Protein AF-A0A9P7DL76-F1 (afdb_monomer_lite)

Foldseek 3Di:
DALQVVCCVVQVDGCVVVDDPLLAFDKDFADDDPDDRVNVQLVQCVLVVHDSPDDRVPATEIEGAAEQFFDPQSVVVNVSSVVSRQVPDDPVRVVVVRYDYGYDDPHHDPRDGQDAHAQQGGPVVVLVVPCPPPVCVVSSVCHNVHHDDQCDDVNVVVVVVVPDDDDDPDPPDDDDDDDD

Radius of gyration: 23.59 Å; chains: 1; bounding box: 76×36×75 Å

Sequence (180 aa):
MTARQAYIKKFSVDPVDLVHADHMSDEVSGPDNDELEDGWKRRMAEKMGMPANSQVENLSFLEVTRSPWRSDELSQIFHTLHDLWRASLTSKQKKRFHMIQVTGTDHQSQHIPDFTPYTFSINIEWLEANKYRLEYQDLLKEWGAWEDPEGFGLKKREHQDNQGTPNNEVDENNARETEG

Secondary structure (DSSP, 8-state):
--HHHHHHHHHSS--GGG--GGGSPPEESS-STT--HHHHHHHHHHHTT--TT---TT-EEEEE-B-TTB-HHHHHHHHHHHHHHHHHS-HHHHTT--EEEE-S-S-B-----SSPPPGGGB-HHHHHHHTT-TTTTTTTTTTT-SPPPTTSHHHHHHHHHTT-----------------

pLDDT: mean 86.64, std 14.72, range [38.19, 96.88]

Structure (mmCIF, N/CA/C/O bac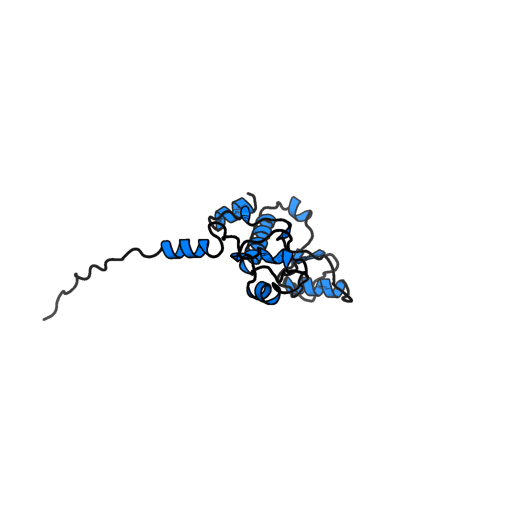kbone):
data_AF-A0A9P7DL76-F1
#
_entry.id   AF-A0A9P7DL76-F1
#
loop_
_atom_site.group_PDB
_atom_site.id
_atom_site.type_symbol
_atom_site.label_atom_id
_atom_site.label_alt_id
_atom_site.label_comp_id
_atom_site.label_asym_id
_atom_site.label_entity_id
_atom_site.label_seq_id
_atom_site.pdbx_PDB_ins_code
_atom_site.Cartn_x
_atom_site.Cartn_y
_atom_site.Cartn_z
_atom_site.occupancy
_atom_site.B_iso_or_equiv
_atom_site.auth_seq_id
_atom_site.auth_comp_id
_atom_site.auth_asym_id
_atom_site.auth_atom_id
_atom_site.pdbx_PDB_model_num
ATOM 1 N N . MET A 1 1 ? -14.116 -17.697 4.834 1.00 85.12 1 MET A N 1
ATOM 2 C CA . MET A 1 1 ? -13.595 -17.347 3.497 1.00 85.12 1 MET A CA 1
ATOM 3 C C . MET A 1 1 ? -12.429 -16.407 3.710 1.00 85.12 1 MET A C 1
ATOM 5 O O . MET A 1 1 ? -12.582 -15.473 4.487 1.00 85.12 1 MET A O 1
ATOM 9 N N . THR A 1 2 ? -11.270 -16.695 3.126 1.00 93.25 2 THR A N 1
ATOM 10 C CA . THR A 1 2 ? -10.088 -15.824 3.238 1.00 93.25 2 THR A CA 1
ATOM 11 C C . THR A 1 2 ? -10.224 -14.599 2.328 1.00 93.25 2 THR A C 1
ATOM 13 O O . THR A 1 2 ? -11.047 -14.604 1.411 1.00 93.25 2 THR A O 1
ATOM 16 N N . ALA A 1 3 ? -9.405 -13.565 2.546 1.00 94.44 3 ALA A N 1
ATOM 17 C CA . ALA A 1 3 ? -9.376 -12.381 1.682 1.00 94.44 3 ALA A CA 1
ATOM 18 C C . ALA A 1 3 ? -9.084 -12.741 0.216 1.00 94.44 3 ALA A C 1
ATOM 20 O O . ALA A 1 3 ? -9.819 -12.316 -0.668 1.00 94.44 3 ALA A O 1
ATOM 21 N N . ARG A 1 4 ? -8.101 -13.622 -0.028 1.00 95.12 4 ARG A N 1
ATOM 22 C CA . ARG A 1 4 ? -7.796 -14.174 -1.361 1.00 95.12 4 ARG A CA 1
ATOM 23 C C . ARG A 1 4 ? -9.018 -14.832 -2.005 1.00 95.12 4 ARG A C 1
ATOM 25 O O . ARG A 1 4 ? -9.371 -14.497 -3.126 1.00 95.12 4 ARG A O 1
ATOM 32 N N . GLN A 1 5 ? -9.703 -15.728 -1.288 1.00 96.88 5 GLN A N 1
ATOM 33 C CA . GLN A 1 5 ? -10.905 -16.396 -1.810 1.00 96.88 5 GLN A CA 1
ATOM 34 C C . GLN A 1 5 ? -12.023 -15.399 -2.139 1.00 96.88 5 GLN A C 1
ATOM 36 O O . GLN A 1 5 ? -12.713 -15.554 -3.144 1.00 96.88 5 GLN A O 1
ATOM 41 N N . ALA A 1 6 ? -12.209 -14.381 -1.298 1.00 96.81 6 ALA A N 1
ATOM 42 C CA . ALA A 1 6 ? -13.200 -13.341 -1.539 1.00 96.81 6 ALA A CA 1
ATOM 43 C C . ALA A 1 6 ? -12.821 -12.452 -2.737 1.00 96.81 6 ALA A C 1
ATOM 45 O O . ALA A 1 6 ? -13.704 -12.060 -3.496 1.00 96.81 6 ALA A O 1
ATOM 46 N N . TYR A 1 7 ? -11.526 -12.189 -2.938 1.00 96.81 7 TYR A N 1
ATOM 47 C CA . TYR A 1 7 ? -11.010 -11.437 -4.080 1.00 96.81 7 TYR A CA 1
ATOM 48 C C . TYR A 1 7 ? -11.222 -12.210 -5.383 1.00 96.81 7 TYR A C 1
ATOM 50 O O . TYR A 1 7 ? -11.847 -11.681 -6.298 1.00 96.81 7 TYR A O 1
ATOM 58 N N . ILE A 1 8 ? -10.828 -13.490 -5.426 1.00 96.56 8 ILE A N 1
ATOM 59 C CA . ILE A 1 8 ? -11.071 -14.382 -6.573 1.00 96.56 8 ILE A CA 1
ATOM 60 C C . ILE A 1 8 ? -12.562 -14.431 -6.898 1.00 96.56 8 ILE A C 1
ATOM 62 O O . ILE A 1 8 ? -12.952 -14.269 -8.046 1.00 96.56 8 ILE A O 1
ATOM 66 N N . LYS A 1 9 ? -13.425 -14.584 -5.889 1.00 96.25 9 LYS A N 1
ATOM 67 C CA . LYS A 1 9 ? -14.877 -14.586 -6.103 1.00 96.25 9 LYS A CA 1
ATOM 68 C C . LYS A 1 9 ? -15.392 -13.269 -6.701 1.00 96.25 9 LYS A C 1
ATOM 70 O O . LYS A 1 9 ? -16.376 -13.291 -7.433 1.00 96.25 9 LYS A O 1
ATOM 75 N N . LYS A 1 10 ? -14.785 -12.132 -6.349 1.00 95.62 10 LYS A N 1
ATOM 76 C CA . LYS A 1 10 ? -15.232 -10.799 -6.774 1.00 95.62 10 LYS A CA 1
ATOM 77 C C . LYS A 1 10 ? -14.698 -10.402 -8.151 1.00 95.62 10 LYS A C 1
ATOM 79 O O . LYS A 1 10 ? -15.427 -9.764 -8.901 1.00 95.62 10 LYS A O 1
ATOM 84 N N . PHE A 1 11 ? -13.457 -10.761 -8.468 1.00 94.19 11 PHE A N 1
ATOM 85 C CA . PHE A 1 11 ? -12.748 -10.281 -9.660 1.00 94.19 11 PHE A CA 1
ATOM 86 C C . PHE A 1 11 ? -12.349 -11.390 -10.638 1.00 94.19 11 PHE A C 1
ATOM 88 O O . PHE A 1 11 ? -11.831 -11.090 -11.705 1.00 94.19 11 PHE A O 1
ATOM 95 N N . SER A 1 12 ? -12.606 -12.658 -10.303 1.00 94.69 12 SER A N 1
ATOM 96 C CA . SER A 1 12 ? -12.243 -13.840 -11.103 1.00 94.69 12 SER A CA 1
ATOM 97 C C . SER A 1 12 ? -10.744 -13.966 -11.400 1.00 94.69 12 SER A C 1
ATOM 99 O O . SER A 1 12 ? -10.356 -14.589 -12.379 1.00 94.69 12 SER A O 1
ATOM 101 N N . VAL A 1 13 ? -9.909 -13.391 -10.534 1.00 94.38 13 VAL A N 1
ATOM 102 C CA . VAL A 1 13 ? -8.449 -13.332 -10.658 1.00 94.38 13 VAL A CA 1
ATOM 103 C C . VAL A 1 13 ? -7.813 -13.599 -9.300 1.00 94.38 13 VAL A C 1
ATOM 105 O O . VAL A 1 13 ? -8.360 -13.208 -8.263 1.00 94.38 13 VAL A O 1
ATOM 108 N N . ASP A 1 14 ? -6.671 -14.283 -9.301 1.00 95.31 14 ASP A N 1
ATOM 109 C CA . ASP A 1 14 ? -5.940 -14.633 -8.089 1.00 95.31 14 ASP A CA 1
ATOM 110 C C . ASP A 1 14 ? -4.844 -13.606 -7.776 1.00 95.31 14 ASP A C 1
ATOM 112 O O . ASP A 1 14 ? -3.896 -13.483 -8.542 1.00 95.31 14 ASP A O 1
ATOM 116 N N . PRO A 1 15 ? -4.924 -12.881 -6.649 1.00 95.06 15 PRO A N 1
ATOM 117 C CA . PRO A 1 15 ? -3.938 -11.866 -6.302 1.00 95.06 15 PRO A CA 1
ATOM 118 C C . PRO A 1 15 ? -2.686 -12.431 -5.622 1.00 95.06 15 PRO A C 1
ATOM 120 O O . PRO A 1 15 ? -1.864 -11.645 -5.167 1.00 95.06 15 PRO A O 1
ATOM 123 N N . VAL A 1 16 ? -2.550 -13.757 -5.471 1.00 93.31 16 VAL A N 1
ATOM 124 C CA . VAL A 1 16 ? -1.470 -14.366 -4.671 1.00 93.31 16 VAL A CA 1
ATOM 125 C C . VAL A 1 16 ? -0.073 -13.947 -5.123 1.00 93.31 16 VAL A C 1
ATOM 127 O O . VAL A 1 16 ? 0.755 -13.644 -4.268 1.00 93.31 16 VAL A O 1
ATOM 130 N N . ASP A 1 17 ? 0.153 -13.847 -6.433 1.00 89.62 17 ASP A N 1
ATOM 131 C CA . ASP A 1 17 ? 1.460 -13.494 -6.994 1.00 89.62 17 ASP A CA 1
ATOM 132 C C . ASP A 1 17 ? 1.842 -12.033 -6.708 1.00 89.62 17 ASP A C 1
ATOM 134 O O . ASP A 1 17 ? 3.013 -11.679 -6.742 1.00 89.62 17 ASP A O 1
ATOM 138 N N . LEU A 1 18 ? 0.871 -11.184 -6.354 1.00 92.62 18 LEU A N 1
ATOM 139 C CA . LEU A 1 18 ? 1.095 -9.769 -6.042 1.00 92.62 18 LEU A CA 1
ATOM 140 C C . LEU A 1 18 ? 1.453 -9.512 -4.577 1.00 92.62 18 LEU A C 1
ATOM 142 O O . LEU A 1 18 ? 1.852 -8.403 -4.222 1.00 92.62 18 LEU A O 1
ATOM 146 N N . VAL A 1 19 ? 1.232 -10.489 -3.696 1.00 92.12 19 VAL A N 1
ATOM 147 C CA . VAL A 1 19 ? 1.389 -10.293 -2.253 1.00 92.12 19 VAL A CA 1
ATOM 148 C C . VAL A 1 19 ? 2.817 -10.630 -1.849 1.00 92.12 19 VAL A C 1
ATOM 150 O O . VAL A 1 19 ? 3.130 -11.766 -1.495 1.00 92.12 19 VAL A O 1
ATOM 153 N N . HIS A 1 20 ? 3.667 -9.608 -1.843 1.00 93.81 20 HIS A N 1
ATOM 154 C CA . HIS A 1 20 ? 5.006 -9.669 -1.269 1.00 93.81 20 HIS A CA 1
ATOM 155 C C . HIS A 1 20 ? 5.119 -8.692 -0.094 1.00 93.81 20 HIS A C 1
ATOM 157 O O . HIS A 1 20 ? 4.651 -7.558 -0.186 1.00 93.81 20 HIS A O 1
ATOM 163 N N . ALA A 1 21 ? 5.729 -9.120 1.017 1.00 93.06 21 ALA A N 1
ATOM 164 C CA . ALA A 1 21 ? 5.804 -8.315 2.243 1.00 93.06 21 ALA A CA 1
ATOM 165 C C . ALA A 1 21 ? 6.476 -6.954 2.003 1.00 93.06 21 ALA A C 1
ATOM 167 O O . ALA A 1 21 ? 6.003 -5.940 2.495 1.00 93.06 21 ALA A O 1
ATOM 168 N N . ASP A 1 22 ? 7.516 -6.947 1.174 1.00 94.00 22 ASP A N 1
ATOM 169 C CA . ASP A 1 22 ? 8.287 -5.755 0.814 1.00 94.00 22 ASP A CA 1
ATOM 170 C C . ASP A 1 22 ? 7.505 -4.742 -0.047 1.00 94.00 22 ASP A C 1
ATOM 172 O O . ASP A 1 22 ? 7.864 -3.576 -0.144 1.00 94.00 22 ASP A O 1
ATOM 176 N N . HIS A 1 23 ? 6.407 -5.171 -0.679 1.00 94.00 23 HIS A N 1
ATOM 177 C CA . HIS A 1 23 ? 5.557 -4.297 -1.500 1.00 94.00 23 HIS A CA 1
ATOM 178 C C . HIS A 1 23 ? 4.392 -3.690 -0.708 1.00 94.00 23 HIS A C 1
ATOM 180 O O . HIS A 1 23 ? 3.680 -2.817 -1.220 1.00 94.00 23 HIS A O 1
ATOM 186 N N . MET A 1 24 ? 4.163 -4.164 0.521 1.00 92.19 24 MET A N 1
ATOM 187 C CA . MET A 1 24 ? 3.103 -3.658 1.393 1.00 92.19 24 MET A CA 1
ATOM 188 C C . MET A 1 24 ? 3.369 -2.198 1.775 1.00 92.19 24 MET A C 1
ATOM 190 O O . MET A 1 24 ? 4.504 -1.738 1.788 1.00 92.19 24 MET A O 1
ATOM 194 N N . SER A 1 25 ? 2.304 -1.448 2.062 1.00 92.50 25 SER A N 1
ATOM 195 C CA . SER A 1 25 ? 2.455 -0.081 2.570 1.00 92.50 25 SER A CA 1
ATOM 196 C C . SER A 1 25 ? 3.031 -0.092 3.983 1.00 92.50 25 SER A C 1
ATOM 198 O O . SER A 1 25 ? 2.617 -0.920 4.797 1.00 92.50 25 SER A O 1
ATOM 200 N N . ASP A 1 26 ? 3.874 0.888 4.298 1.00 93.50 26 ASP A N 1
ATOM 201 C CA . ASP A 1 26 ? 4.243 1.159 5.683 1.00 93.50 26 ASP A CA 1
ATOM 202 C C . ASP A 1 26 ? 3.083 1.809 6.435 1.00 93.50 26 ASP A C 1
ATOM 204 O O . ASP A 1 26 ? 2.270 2.557 5.870 1.00 93.50 26 ASP A O 1
ATOM 208 N N . GLU A 1 27 ? 3.038 1.540 7.733 1.00 93.50 27 GLU A N 1
ATOM 209 C CA . GLU A 1 27 ? 1.977 1.973 8.627 1.00 93.50 27 GLU A CA 1
ATOM 210 C C . GLU A 1 27 ? 2.563 2.739 9.817 1.00 93.50 27 GLU A C 1
ATOM 212 O O . GLU A 1 27 ? 3.492 2.270 10.476 1.00 93.50 27 GLU A O 1
ATOM 217 N N . VAL A 1 28 ? 1.997 3.910 10.113 1.00 92.94 28 VAL A N 1
ATOM 218 C CA . VAL A 1 28 ? 2.462 4.801 11.185 1.00 92.94 28 VAL A CA 1
ATOM 219 C C . VAL A 1 28 ? 1.345 5.003 12.205 1.00 92.94 28 VAL A C 1
ATOM 221 O O . VAL A 1 28 ? 0.194 5.274 11.863 1.00 92.94 28 VAL A O 1
ATOM 224 N N . SER A 1 29 ? 1.665 4.846 13.489 1.00 91.38 29 SER A N 1
ATOM 225 C CA . SER A 1 29 ? 0.689 4.902 14.587 1.00 91.38 29 SER A CA 1
ATOM 226 C C . SER A 1 29 ? 0.701 6.222 15.367 1.00 91.38 29 SER A C 1
ATOM 228 O O . SER A 1 29 ? 0.251 6.252 16.513 1.00 91.38 29 SER A O 1
ATOM 230 N N . GLY A 1 30 ? 1.256 7.289 14.797 1.00 90.50 30 GLY A N 1
ATOM 231 C CA . GLY A 1 30 ? 1.405 8.576 15.465 1.00 90.50 30 GLY A CA 1
ATOM 232 C C . GLY A 1 30 ? 1.844 9.692 14.516 1.00 90.50 30 GLY A C 1
ATOM 233 O O . GLY A 1 30 ? 2.047 9.435 13.330 1.00 90.50 30 GLY A O 1
ATOM 234 N N . PRO A 1 31 ? 1.960 10.925 15.033 1.00 87.62 31 PRO A N 1
ATOM 235 C CA . PRO A 1 31 ? 2.440 12.057 14.257 1.00 87.62 31 PRO A CA 1
ATOM 236 C C . PRO A 1 31 ? 3.879 11.868 13.796 1.00 87.62 31 PRO A C 1
ATOM 238 O O . PRO A 1 31 ? 4.726 11.358 14.532 1.00 87.62 31 PRO A O 1
ATOM 241 N N . ASP A 1 32 ? 4.148 12.407 12.616 1.00 78.50 32 ASP A N 1
ATOM 242 C CA . ASP A 1 32 ? 5.495 12.697 12.161 1.00 78.50 32 ASP A CA 1
ATOM 243 C C . ASP A 1 32 ? 5.890 14.113 12.599 1.00 78.50 32 ASP A C 1
ATOM 245 O O . ASP A 1 32 ? 5.109 15.060 12.469 1.00 78.50 32 ASP A O 1
ATOM 249 N N . ASN A 1 33 ? 7.141 14.285 13.030 1.00 75.62 33 ASN A N 1
ATOM 250 C CA . ASN A 1 33 ? 7.725 15.578 13.411 1.00 75.62 33 ASN A CA 1
ATOM 251 C C . ASN A 1 33 ? 7.064 16.221 14.654 1.00 75.62 33 ASN A C 1
ATOM 253 O O . ASN A 1 33 ? 6.731 15.537 15.618 1.00 75.62 33 ASN A O 1
ATOM 257 N N . ASP A 1 34 ? 6.923 17.552 14.644 1.00 82.75 34 ASP A N 1
ATOM 258 C CA . ASP A 1 34 ? 6.474 18.383 15.770 1.00 82.75 34 ASP A CA 1
ATOM 259 C C . ASP A 1 34 ? 4.935 18.450 15.936 1.00 82.75 34 ASP A C 1
ATOM 261 O O . ASP A 1 34 ? 4.428 19.261 16.717 1.00 82.75 34 ASP A O 1
ATOM 265 N N . GLU A 1 35 ? 4.157 17.646 15.197 1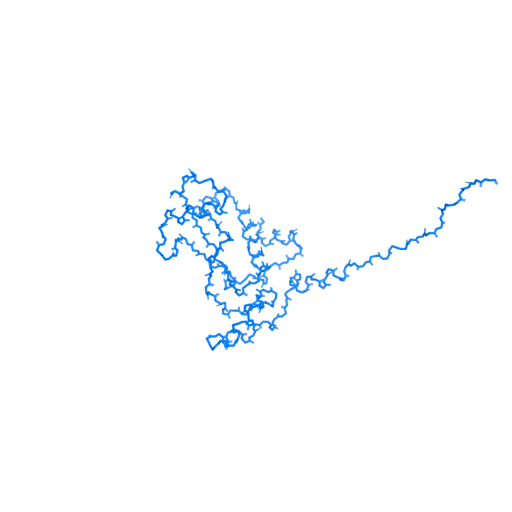.00 88.44 35 GLU A N 1
ATOM 266 C CA . GLU A 1 35 ? 2.698 17.595 15.369 1.00 88.44 35 GLU A CA 1
ATOM 267 C C . GLU A 1 35 ? 2.338 16.949 16.719 1.00 88.44 35 GLU A C 1
ATOM 269 O O . GLU A 1 35 ? 2.824 15.880 17.084 1.00 88.44 35 GLU A O 1
ATOM 274 N N . LEU A 1 36 ? 1.443 17.591 17.476 1.00 91.00 36 LEU A N 1
ATOM 275 C CA . LEU A 1 36 ? 0.929 17.025 18.723 1.00 91.00 36 LEU A CA 1
ATOM 276 C C . LEU A 1 36 ? -0.001 15.840 18.436 1.00 91.00 36 LEU A C 1
ATOM 278 O O . LEU A 1 36 ? -0.846 15.916 17.543 1.00 91.00 36 LEU A O 1
ATOM 282 N N . GLU A 1 37 ? 0.076 14.795 19.264 1.00 91.38 37 GLU A N 1
ATOM 283 C CA . GLU A 1 37 ? -0.729 13.570 19.124 1.00 91.38 37 GLU A CA 1
ATOM 284 C C . GLU A 1 37 ? -2.236 13.855 18.984 1.00 91.38 37 GLU A C 1
ATOM 286 O O . GLU A 1 37 ? -2.902 13.273 18.130 1.00 91.38 37 GLU A O 1
ATOM 291 N N . ASP A 1 38 ? -2.775 14.796 19.765 1.00 90.81 38 ASP A N 1
ATOM 292 C CA . ASP A 1 38 ? -4.189 15.186 19.689 1.00 90.81 38 ASP A CA 1
ATOM 293 C C . ASP A 1 38 ? -4.554 15.830 18.344 1.00 90.81 38 ASP A C 1
ATOM 295 O O . ASP A 1 38 ? -5.645 15.600 17.817 1.00 90.81 38 ASP A O 1
ATOM 299 N N . GLY A 1 39 ? -3.649 16.636 17.780 1.00 91.44 39 GLY A N 1
ATOM 300 C CA . GLY A 1 39 ? -3.814 17.234 16.454 1.00 91.44 39 GLY A CA 1
ATOM 301 C C . GLY A 1 39 ? -3.842 16.159 15.373 1.00 91.44 39 GLY A C 1
ATOM 302 O O . GLY A 1 39 ? -4.782 16.111 14.575 1.00 91.44 39 GLY A O 1
ATOM 303 N N . TRP A 1 40 ? -2.891 15.226 15.446 1.00 93.69 40 TRP A N 1
ATOM 304 C CA . TRP A 1 40 ? -2.807 14.086 14.540 1.00 93.69 40 TRP A CA 1
ATOM 305 C C . TRP A 1 40 ? -4.058 13.205 14.604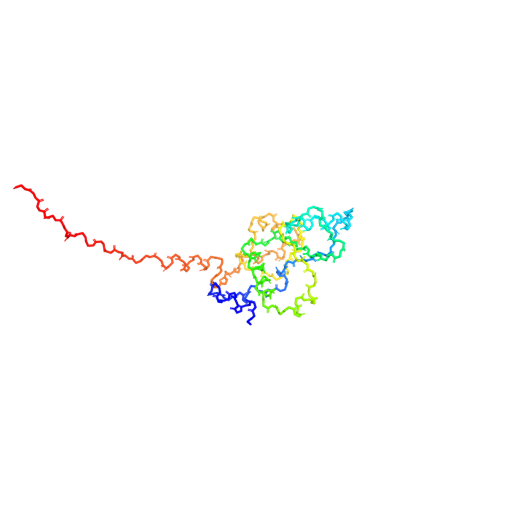 1.00 93.69 40 TRP A C 1
ATOM 307 O O . TRP A 1 40 ? -4.678 12.934 13.575 1.00 93.69 40 TRP A O 1
ATOM 317 N N . LYS A 1 41 ? -4.517 12.823 15.805 1.00 94.44 41 LYS A N 1
ATOM 318 C CA . LYS A 1 41 ? -5.740 12.017 15.979 1.00 94.44 41 LYS A CA 1
ATOM 319 C C . LYS A 1 41 ? -6.980 12.710 15.421 1.00 94.44 41 LYS A C 1
ATOM 321 O O . LYS A 1 41 ? -7.818 12.046 14.812 1.00 94.44 41 LYS A O 1
ATOM 326 N N . ARG A 1 42 ? -7.112 14.031 15.595 1.00 93.12 42 ARG A N 1
ATOM 327 C CA . ARG A 1 42 ? -8.225 14.798 15.005 1.00 93.12 42 ARG A CA 1
ATOM 328 C C . ARG A 1 42 ? -8.160 14.798 13.482 1.00 93.12 42 ARG A C 1
ATOM 330 O O . ARG A 1 42 ? -9.182 14.551 12.849 1.00 93.12 42 ARG A O 1
ATOM 337 N N . ARG A 1 43 ? -6.975 15.002 12.902 1.00 92.94 43 ARG A N 1
ATOM 338 C CA . ARG A 1 43 ? -6.757 14.937 11.449 1.00 92.94 43 ARG A CA 1
ATOM 339 C C . ARG A 1 43 ? -7.086 13.551 10.887 1.00 92.94 43 ARG A C 1
ATOM 341 O O . ARG A 1 43 ? -7.761 13.448 9.866 1.00 92.94 43 ARG A O 1
ATOM 348 N N . MET A 1 44 ? -6.675 12.483 11.571 1.00 95.38 44 MET A N 1
ATOM 349 C CA . MET A 1 44 ? -7.034 11.104 11.214 1.00 95.38 44 MET A CA 1
ATOM 350 C C . MET A 1 44 ? -8.548 10.867 11.279 1.00 95.38 44 MET A C 1
ATOM 352 O O . MET A 1 44 ? -9.130 10.299 10.356 1.00 95.38 44 MET A O 1
ATOM 356 N N . ALA A 1 45 ? -9.206 11.341 12.338 1.00 94.44 45 ALA A N 1
ATOM 357 C CA . ALA A 1 45 ? -10.653 11.237 12.490 1.00 94.44 45 ALA A CA 1
ATOM 358 C C . ALA A 1 45 ? -11.408 11.993 11.379 1.00 94.44 45 ALA A C 1
ATOM 360 O O . ALA A 1 45 ? -12.362 11.459 10.813 1.00 94.44 45 ALA A O 1
ATOM 361 N N . GLU A 1 46 ? -10.952 13.192 11.012 1.00 94.00 46 GLU A N 1
ATOM 362 C CA . GLU A 1 46 ? -11.510 13.979 9.906 1.00 94.00 46 GLU A CA 1
ATOM 363 C C . GLU A 1 46 ? -11.380 13.249 8.562 1.00 94.00 46 GLU A C 1
ATOM 365 O O . GLU A 1 46 ? -12.355 13.160 7.816 1.00 94.00 46 GLU A O 1
ATOM 370 N N . LYS A 1 47 ? -10.217 12.645 8.276 1.00 93.31 47 LYS A N 1
ATOM 371 C CA . LYS A 1 47 ? -10.010 11.818 7.070 1.00 93.31 47 LYS A CA 1
ATOM 372 C C . LYS A 1 47 ? -10.950 10.611 7.015 1.00 93.31 47 LYS A C 1
ATOM 374 O O . LYS A 1 47 ? -11.336 10.184 5.931 1.00 93.31 47 LYS A O 1
ATOM 379 N N . MET A 1 48 ? -11.374 10.110 8.173 1.00 92.19 48 MET A N 1
ATOM 380 C CA . MET A 1 48 ? -12.382 9.053 8.298 1.00 92.19 48 MET A CA 1
ATOM 381 C C . MET A 1 48 ? -13.831 9.572 8.269 1.00 92.19 48 MET A C 1
ATOM 383 O O . MET A 1 48 ? -14.763 8.792 8.466 1.00 92.19 48 MET A O 1
ATOM 387 N N . GLY A 1 49 ? -14.042 10.871 8.036 1.00 93.12 49 GLY A N 1
ATOM 388 C CA . GLY A 1 49 ? -15.363 11.500 7.992 1.00 93.12 49 GLY A CA 1
ATOM 389 C C . GLY A 1 49 ? -16.021 11.662 9.365 1.00 93.12 49 GLY A C 1
ATOM 390 O O . GLY A 1 49 ? -17.240 11.823 9.445 1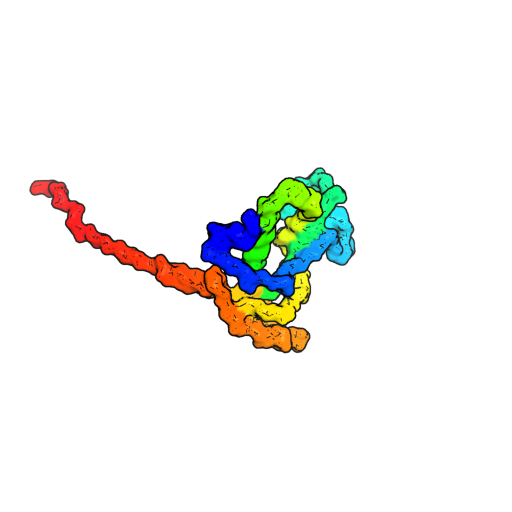.00 93.12 49 GLY A O 1
ATOM 391 N N . MET A 1 50 ? -15.251 11.590 10.455 1.00 93.31 50 MET A N 1
ATOM 392 C CA . MET A 1 50 ? -15.782 11.805 11.799 1.00 93.31 50 MET A CA 1
ATOM 393 C C . MET A 1 50 ? -16.048 13.301 12.041 1.00 93.31 50 MET A C 1
ATOM 395 O O . MET A 1 50 ? -15.253 14.145 11.625 1.00 93.31 50 MET A O 1
ATOM 399 N N . PRO A 1 51 ? -17.132 13.662 12.751 1.00 91.56 51 PRO A N 1
ATOM 400 C CA . PRO A 1 51 ? -17.404 15.050 13.120 1.00 91.56 51 PRO A CA 1
ATOM 401 C C . PRO A 1 51 ? -16.275 15.677 13.950 1.00 91.56 51 PRO A C 1
ATOM 403 O O . PRO A 1 51 ? -15.709 15.015 14.820 1.00 91.56 51 PRO A O 1
ATOM 406 N N . ALA A 1 52 ? -16.020 16.976 13.766 1.00 86.75 52 ALA A N 1
ATOM 407 C CA . ALA A 1 52 ? -14.942 17.706 14.449 1.00 86.75 52 ALA A CA 1
ATOM 408 C C . ALA A 1 52 ? -15.039 17.714 15.991 1.00 86.75 52 ALA A C 1
ATOM 410 O O . ALA A 1 52 ? -14.042 17.917 16.676 1.00 86.75 52 ALA A O 1
ATOM 411 N N . ASN A 1 53 ? -16.232 17.493 16.549 1.00 88.31 53 ASN A N 1
ATOM 412 C CA . ASN A 1 53 ? -16.485 17.408 17.990 1.00 88.31 53 ASN A CA 1
ATOM 413 C C . ASN A 1 53 ? -16.444 15.969 18.540 1.00 88.31 53 ASN A C 1
ATOM 415 O O . ASN A 1 53 ? -16.869 15.739 19.674 1.00 88.31 53 ASN A O 1
ATOM 419 N N . SER A 1 54 ? -15.986 14.997 17.748 1.00 89.50 54 SER A N 1
ATOM 420 C CA . SER A 1 54 ? -15.838 13.612 18.200 1.00 89.50 54 SER A CA 1
ATOM 421 C C . SER A 1 54 ? -14.751 13.506 19.268 1.00 89.50 54 SER A C 1
ATOM 423 O O . SER A 1 54 ? -13.680 14.091 19.133 1.00 89.50 54 SER A O 1
ATOM 425 N N . GLN A 1 55 ? -15.010 12.716 20.309 1.00 89.69 55 GLN A N 1
ATOM 426 C CA . GLN A 1 55 ? -13.987 12.328 21.282 1.00 89.69 55 GLN A CA 1
ATOM 427 C C . GLN A 1 55 ? -13.045 11.313 20.629 1.00 89.69 55 GLN A C 1
ATOM 429 O O . GLN A 1 55 ? -13.452 10.187 20.326 1.00 89.69 55 GLN A O 1
ATOM 434 N N . VAL A 1 56 ? -11.808 11.729 20.363 1.00 91.81 56 VAL A N 1
ATOM 435 C CA . VAL A 1 56 ? -10.791 10.926 19.660 1.00 91.81 56 VAL A CA 1
ATOM 436 C C . VAL A 1 56 ? -9.723 10.365 20.599 1.00 91.81 56 VAL A C 1
ATOM 438 O O . VAL A 1 56 ? -8.893 9.570 20.171 1.00 91.81 56 VAL A O 1
ATOM 441 N N . GLU A 1 57 ? -9.751 10.726 21.883 1.00 89.69 57 GLU A N 1
ATOM 442 C CA . GLU A 1 57 ? -8.696 10.432 22.863 1.00 89.69 57 GLU A CA 1
ATOM 443 C C . GLU A 1 57 ? -8.493 8.920 23.049 1.00 89.69 57 GLU A C 1
ATOM 445 O O . GLU A 1 57 ? -7.363 8.440 23.147 1.00 89.69 57 GLU A O 1
ATOM 450 N N . ASN A 1 58 ? -9.596 8.166 23.026 1.00 88.81 58 ASN A N 1
ATOM 451 C CA . ASN A 1 58 ? -9.615 6.710 23.198 1.00 88.81 58 ASN A CA 1
ATOM 452 C C . ASN A 1 58 ? -9.515 5.933 21.874 1.00 88.81 58 ASN A C 1
ATOM 454 O O . ASN A 1 58 ? -9.633 4.706 21.875 1.00 88.81 58 ASN A O 1
ATOM 458 N N . LEU A 1 59 ? -9.354 6.624 20.743 1.00 91.38 59 LEU A N 1
ATOM 459 C CA . LEU A 1 59 ? -9.199 5.987 19.440 1.00 91.38 59 LEU A CA 1
ATOM 460 C C . LEU A 1 59 ? -7.719 5.762 19.138 1.00 91.38 59 LEU A C 1
ATOM 462 O O . LEU A 1 59 ? -6.855 6.582 19.450 1.00 91.38 59 LEU A O 1
ATOM 466 N N . SER A 1 60 ? -7.436 4.632 18.498 1.00 92.44 60 SER A N 1
ATOM 467 C CA . SER A 1 60 ? -6.124 4.341 17.928 1.00 92.44 60 SER A CA 1
ATOM 468 C C . SER A 1 60 ? -6.254 4.362 16.416 1.00 92.44 60 SER A C 1
ATOM 470 O O . SER A 1 60 ? -7.096 3.651 15.864 1.00 92.44 60 SER A O 1
ATOM 472 N N . PHE A 1 61 ? -5.418 5.151 15.755 1.00 94.31 61 PHE A N 1
ATOM 473 C CA . PHE A 1 61 ? -5.352 5.210 14.302 1.00 94.31 61 PHE A CA 1
ATOM 474 C C . PHE A 1 61 ? -4.062 4.564 13.810 1.00 94.31 61 PHE A C 1
ATOM 476 O O . PHE A 1 61 ? -3.079 4.483 14.546 1.00 94.31 61 PHE A O 1
ATOM 483 N N . LEU A 1 62 ? -4.100 4.076 12.578 1.00 94.06 62 LEU A N 1
ATOM 484 C CA . LEU A 1 62 ? -2.953 3.547 11.864 1.00 94.06 62 LEU A CA 1
ATOM 485 C C . LEU A 1 62 ? -2.968 4.164 10.467 1.00 94.06 62 LEU A C 1
ATOM 487 O O . LEU A 1 62 ? -3.806 3.813 9.638 1.00 94.06 62 LEU A O 1
ATOM 491 N N . GLU A 1 63 ? -2.115 5.156 10.253 1.00 94.81 63 GLU A N 1
ATOM 492 C CA . GLU A 1 63 ? -1.992 5.865 8.985 1.00 94.81 63 GLU A CA 1
ATOM 493 C C . GLU A 1 63 ? -1.212 4.996 7.997 1.00 94.81 63 GLU A C 1
ATOM 495 O O . GLU A 1 63 ? -0.086 4.590 8.270 1.00 94.81 63 GLU A O 1
ATOM 500 N N . VAL A 1 64 ? -1.820 4.695 6.853 1.00 94.38 64 VAL A N 1
ATOM 501 C CA . VAL A 1 64 ? -1.185 3.965 5.754 1.00 94.38 64 VAL A CA 1
ATOM 502 C C . VAL A 1 64 ? -0.496 4.976 4.863 1.00 94.38 64 VAL A C 1
ATOM 504 O O . VAL A 1 64 ? -1.152 5.783 4.200 1.00 94.38 64 VAL A O 1
ATOM 507 N N . THR A 1 65 ? 0.827 4.910 4.832 1.00 94.12 65 THR A N 1
ATOM 508 C CA . THR A 1 65 ? 1.634 5.817 4.020 1.00 94.12 65 THR A CA 1
ATOM 509 C C . THR A 1 65 ? 1.548 5.456 2.540 1.00 94.12 65 THR A C 1
ATOM 511 O O . THR A 1 65 ? 1.384 4.296 2.143 1.00 94.12 65 THR A O 1
ATOM 514 N N . ARG A 1 66 ? 1.657 6.473 1.685 1.00 93.69 66 ARG A N 1
ATOM 515 C CA . ARG A 1 66 ? 1.714 6.288 0.238 1.00 93.69 66 ARG A CA 1
ATOM 516 C C . ARG A 1 66 ? 3.139 5.952 -0.189 1.00 93.69 66 ARG A C 1
ATOM 518 O O . ARG A 1 66 ? 4.059 6.703 0.107 1.00 93.69 66 ARG A O 1
ATOM 525 N N . SER A 1 67 ? 3.307 4.887 -0.963 1.00 95.75 67 SER A N 1
ATOM 526 C CA . SER A 1 67 ? 4.579 4.537 -1.605 1.00 95.75 67 SER A CA 1
ATOM 527 C C . SER A 1 67 ? 4.679 5.229 -2.974 1.00 95.75 67 SER A C 1
ATOM 529 O O . SER A 1 67 ? 3.938 4.844 -3.878 1.00 95.75 67 SER A O 1
ATOM 531 N N . PRO A 1 68 ? 5.548 6.240 -3.179 1.00 95.44 68 PRO A N 1
ATOM 532 C CA . PRO A 1 68 ? 5.578 7.015 -4.427 1.00 95.44 68 PRO A CA 1
ATOM 533 C C . PRO A 1 68 ? 5.935 6.191 -5.670 1.00 95.44 68 PRO A C 1
ATOM 535 O O . PRO A 1 68 ? 5.485 6.507 -6.771 1.00 95.44 68 PRO A O 1
ATOM 538 N N . TRP A 1 69 ? 6.719 5.128 -5.479 1.00 96.06 69 TRP A N 1
ATOM 539 C CA . TRP A 1 69 ? 7.125 4.196 -6.527 1.00 96.06 69 TRP A CA 1
ATOM 540 C C . TRP A 1 69 ? 5.989 3.286 -7.003 1.00 96.06 69 TRP A C 1
ATOM 542 O O . TRP A 1 69 ? 6.093 2.704 -8.081 1.00 96.06 69 TRP A O 1
ATOM 552 N N . ARG A 1 70 ? 4.926 3.130 -6.206 1.00 96.44 70 ARG A N 1
ATOM 553 C CA . ARG A 1 70 ? 3.861 2.151 -6.430 1.00 96.44 70 ARG A CA 1
ATOM 554 C C . ARG A 1 70 ? 2.729 2.759 -7.246 1.00 96.44 70 ARG A C 1
ATOM 556 O O . ARG A 1 70 ? 2.317 3.888 -6.994 1.00 96.44 70 ARG A O 1
ATOM 563 N N . SER A 1 71 ? 2.192 1.996 -8.192 1.00 96.06 71 SER A N 1
ATOM 564 C CA . SER A 1 71 ? 1.036 2.417 -8.978 1.00 96.06 71 SER A CA 1
ATOM 565 C C . SER A 1 71 ? -0.236 2.516 -8.124 1.00 96.06 71 SER A C 1
ATOM 567 O O . SER A 1 71 ? -0.399 1.841 -7.095 1.00 96.06 71 SER A O 1
ATOM 569 N N . ASP A 1 72 ? -1.181 3.342 -8.576 1.00 93.88 72 ASP A N 1
ATOM 570 C CA . ASP A 1 72 ? -2.509 3.435 -7.962 1.00 93.88 72 ASP A CA 1
ATOM 571 C C . ASP A 1 72 ? -3.265 2.103 -8.058 1.00 93.88 72 ASP A C 1
ATOM 573 O O . ASP A 1 72 ? -3.978 1.723 -7.127 1.00 93.88 72 ASP A O 1
ATOM 577 N N . GLU A 1 73 ? -3.067 1.356 -9.152 1.00 94.44 73 GLU A N 1
ATOM 578 C CA . GLU A 1 73 ? -3.686 0.044 -9.353 1.00 94.44 73 GLU A CA 1
ATOM 579 C C . GLU A 1 73 ? -3.240 -0.952 -8.276 1.00 94.44 73 GLU A C 1
ATOM 581 O O . GLU A 1 73 ? -4.095 -1.539 -7.606 1.00 94.44 73 GLU A O 1
ATOM 586 N N . LEU A 1 74 ? -1.931 -1.102 -8.031 1.00 95.31 74 LEU A N 1
ATOM 587 C CA . LEU A 1 74 ? -1.449 -2.003 -6.979 1.00 95.31 74 LEU A CA 1
ATOM 588 C C . LEU A 1 74 ? -1.892 -1.534 -5.583 1.00 95.31 74 LEU A C 1
ATOM 590 O O . LEU A 1 74 ? -2.329 -2.345 -4.763 1.00 95.31 74 LEU A O 1
ATOM 594 N N . SER A 1 75 ? -1.858 -0.222 -5.327 1.00 94.56 75 SER A N 1
ATOM 595 C CA . SER A 1 75 ? -2.345 0.352 -4.065 1.00 94.56 75 SER A CA 1
ATOM 596 C C . SER A 1 75 ? -3.817 -0.004 -3.814 1.00 94.56 75 SER A C 1
ATOM 598 O O . SER A 1 75 ? -4.181 -0.455 -2.725 1.00 94.56 75 SER A O 1
ATOM 600 N N . GLN A 1 76 ? -4.664 0.110 -4.840 1.00 93.44 76 GLN A N 1
ATOM 601 C CA . GLN A 1 76 ? -6.078 -0.249 -4.756 1.00 93.44 76 GLN A CA 1
ATOM 602 C C . GLN A 1 76 ? -6.290 -1.749 -4.515 1.00 93.44 76 GLN A C 1
ATOM 604 O O . GLN A 1 76 ? -7.213 -2.129 -3.783 1.00 93.44 76 GLN A O 1
ATOM 609 N N . ILE A 1 77 ? -5.452 -2.613 -5.096 1.00 95.00 77 ILE A N 1
ATOM 610 C CA . ILE A 1 77 ? -5.496 -4.061 -4.851 1.00 95.00 77 ILE A CA 1
ATOM 611 C C . ILE A 1 77 ? -5.222 -4.355 -3.373 1.00 95.00 77 ILE A C 1
ATOM 613 O O . ILE A 1 77 ? -6.006 -5.078 -2.752 1.00 95.00 77 ILE A O 1
ATOM 617 N N . PHE A 1 78 ? -4.186 -3.756 -2.780 1.00 95.31 78 PHE A N 1
ATOM 618 C CA . PHE A 1 78 ? -3.868 -3.961 -1.364 1.00 95.31 78 PHE A CA 1
ATOM 619 C C . PHE A 1 78 ? -4.950 -3.426 -0.425 1.00 95.31 78 PHE A C 1
ATOM 621 O O . PHE A 1 78 ? -5.360 -4.150 0.485 1.00 95.31 78 PHE A O 1
ATOM 628 N N . HIS A 1 79 ? -5.498 -2.234 -0.682 1.00 92.94 79 HIS A N 1
ATOM 629 C CA . HIS A 1 79 ? -6.636 -1.722 0.093 1.00 92.94 79 HIS A CA 1
ATOM 630 C C . HIS A 1 79 ? -7.842 -2.668 0.011 1.00 92.94 79 HIS A C 1
ATOM 632 O O . HIS A 1 79 ? -8.435 -3.030 1.025 1.00 92.94 79 HIS A O 1
ATOM 638 N N . THR A 1 80 ? -8.149 -3.165 -1.190 1.00 94.69 80 THR A N 1
ATOM 639 C CA . THR A 1 80 ? -9.255 -4.109 -1.396 1.00 94.69 80 THR A CA 1
ATOM 640 C C . THR A 1 80 ? -9.025 -5.425 -0.649 1.00 94.69 80 THR A C 1
ATOM 642 O O . THR A 1 80 ? -9.953 -5.972 -0.051 1.00 94.69 80 THR A O 1
ATOM 645 N N . LEU A 1 81 ? -7.799 -5.953 -0.662 1.00 95.44 81 LEU A N 1
ATOM 646 C CA . LEU A 1 81 ? -7.444 -7.164 0.079 1.00 95.44 81 LEU A CA 1
ATOM 647 C C . LEU A 1 81 ? -7.573 -6.967 1.588 1.00 95.44 81 LEU A C 1
ATOM 649 O O . LEU A 1 81 ? -8.132 -7.838 2.264 1.00 95.44 81 LEU A O 1
ATOM 653 N N . HIS A 1 82 ? -7.114 -5.829 2.105 1.00 93.25 82 HIS A N 1
ATOM 654 C CA . HIS A 1 82 ? -7.273 -5.484 3.511 1.00 93.25 82 HIS A CA 1
ATOM 655 C C . HIS A 1 82 ? -8.757 -5.378 3.898 1.00 93.25 82 HIS A C 1
ATOM 657 O O . HIS A 1 82 ? -9.171 -5.968 4.897 1.00 93.25 82 HIS A O 1
ATOM 663 N N . ASP A 1 83 ? -9.591 -4.727 3.085 1.00 92.75 83 ASP A N 1
ATOM 664 C CA . ASP A 1 83 ? -11.030 -4.610 3.346 1.00 92.75 83 ASP A CA 1
ATOM 665 C C . ASP A 1 83 ? -11.725 -5.973 3.375 1.00 92.75 83 ASP A C 1
ATOM 667 O O . ASP A 1 83 ? -12.516 -6.265 4.279 1.00 92.75 83 ASP A O 1
ATOM 671 N N . LEU A 1 84 ? -11.400 -6.851 2.421 1.00 95.62 84 LEU A N 1
ATOM 672 C CA . LEU A 1 84 ? -11.920 -8.218 2.381 1.00 95.62 84 LEU A CA 1
ATOM 673 C C . LEU A 1 84 ? -11.460 -9.034 3.593 1.00 95.62 84 LEU A C 1
ATOM 675 O O . LEU A 1 84 ? -12.255 -9.779 4.178 1.00 95.62 84 LEU A O 1
ATOM 679 N N . TRP A 1 85 ? -10.200 -8.878 4.007 1.00 94.25 85 TRP A N 1
ATOM 680 C CA . TRP A 1 85 ? -9.690 -9.481 5.235 1.00 94.25 85 TRP A CA 1
ATOM 681 C C . TRP A 1 85 ? -10.464 -8.974 6.452 1.00 94.25 85 TRP A C 1
ATOM 683 O O . TRP A 1 85 ? -11.017 -9.785 7.201 1.00 94.25 85 TRP A O 1
ATOM 693 N N . ARG A 1 86 ? -10.603 -7.655 6.612 1.00 91.94 86 ARG A N 1
ATOM 694 C CA . ARG A 1 86 ? -11.309 -7.025 7.734 1.00 91.94 86 ARG A CA 1
ATOM 695 C C . ARG A 1 86 ? -12.780 -7.438 7.779 1.00 91.94 86 ARG A C 1
ATOM 697 O O . ARG A 1 86 ? -13.317 -7.694 8.861 1.00 91.94 86 ARG A O 1
ATOM 704 N N . ALA A 1 87 ? -13.431 -7.564 6.623 1.00 92.19 87 ALA A N 1
ATOM 705 C CA . ALA A 1 87 ? -14.801 -8.054 6.501 1.00 92.19 87 ALA A CA 1
ATOM 706 C C . ALA A 1 87 ? -14.941 -9.526 6.923 1.00 92.19 87 ALA A C 1
ATOM 708 O O . ALA A 1 87 ? -15.960 -9.891 7.511 1.00 92.19 87 ALA A O 1
ATOM 709 N N . SER A 1 88 ? -13.915 -10.350 6.686 1.00 92.69 88 SER A N 1
ATOM 710 C CA . SER A 1 88 ? -13.910 -11.773 7.054 1.00 92.69 88 SER A CA 1
ATOM 711 C C . SER A 1 88 ? -13.766 -12.034 8.561 1.00 92.69 88 SER A C 1
ATOM 713 O O . SER A 1 88 ? -14.083 -13.132 9.027 1.00 92.69 88 SER A O 1
ATOM 715 N N . LEU A 1 89 ? -13.309 -11.044 9.336 1.00 91.50 89 LEU A N 1
ATOM 716 C CA . LEU A 1 89 ? -13.104 -11.183 10.776 1.00 91.50 89 LEU A CA 1
ATOM 717 C C . LEU A 1 89 ? -14.431 -11.255 11.544 1.00 91.50 89 LEU A C 1
ATOM 719 O O . LEU A 1 89 ? -15.346 -10.450 11.352 1.00 91.50 89 LEU A O 1
ATOM 723 N N . THR A 1 90 ? -14.499 -12.163 12.516 1.00 91.00 90 THR A N 1
ATOM 724 C CA . THR A 1 90 ? -15.597 -12.208 13.495 1.00 91.00 90 THR A CA 1
ATOM 725 C C . THR A 1 90 ? -15.575 -10.986 14.414 1.00 91.00 90 THR A C 1
ATOM 727 O O . THR A 1 90 ? -14.525 -10.381 14.638 1.00 91.00 90 THR A O 1
ATOM 730 N N . SER A 1 91 ? -16.700 -10.663 15.060 1.00 89.19 91 SER A N 1
ATOM 731 C CA . SER A 1 91 ? -16.759 -9.578 16.054 1.00 89.19 91 SER A CA 1
ATOM 732 C C . SER A 1 91 ? -15.737 -9.752 17.186 1.00 89.19 91 SER A C 1
ATOM 734 O O . SER A 1 91 ? -15.192 -8.771 17.683 1.00 89.19 91 SER A O 1
ATOM 736 N N . LYS A 1 92 ? -15.426 -10.999 17.575 1.00 90.50 92 LYS A N 1
ATOM 737 C CA . LYS A 1 92 ? -14.389 -11.301 18.576 1.00 90.50 92 LYS A CA 1
ATOM 738 C C . LYS A 1 92 ? -12.982 -10.973 18.067 1.00 90.50 92 LYS A C 1
ATOM 740 O O . LYS A 1 92 ? -12.178 -10.456 18.833 1.00 90.50 92 LYS A O 1
ATOM 745 N N . GLN A 1 93 ? -12.682 -11.269 16.803 1.00 89.25 93 GLN A N 1
ATOM 746 C CA . GLN A 1 93 ? -11.392 -10.935 16.189 1.00 89.25 93 GLN A CA 1
ATOM 747 C C . GLN A 1 93 ? -11.260 -9.430 15.960 1.00 89.25 93 GLN A C 1
ATOM 749 O O . GLN A 1 93 ? -10.231 -8.869 16.310 1.00 89.25 93 GLN A O 1
ATOM 754 N N . LYS A 1 94 ? -12.314 -8.761 15.478 1.00 86.44 94 LYS A N 1
ATOM 755 C CA . LYS A 1 94 ? -12.334 -7.300 15.294 1.00 86.44 94 LYS A CA 1
ATOM 756 C C . LYS A 1 94 ? -12.017 -6.549 16.588 1.00 86.44 94 LYS A C 1
ATOM 758 O O . LYS A 1 94 ? -11.248 -5.605 16.558 1.00 86.44 94 LYS A O 1
ATOM 763 N N . LYS A 1 95 ? -12.505 -7.027 17.740 1.00 84.50 95 LYS A N 1
ATOM 764 C CA . LYS A 1 95 ? -12.162 -6.457 19.058 1.00 84.50 95 LYS A CA 1
ATOM 765 C C . LYS A 1 95 ? -10.668 -6.517 19.409 1.00 84.50 95 LYS A C 1
ATOM 767 O O . LYS A 1 95 ? -10.242 -5.766 20.274 1.00 84.50 95 LYS A O 1
ATOM 772 N N . ARG A 1 96 ? -9.886 -7.410 18.788 1.00 85.50 96 ARG A N 1
ATOM 773 C CA . ARG A 1 96 ? -8.425 -7.480 18.983 1.00 85.50 96 ARG A CA 1
ATOM 774 C C . ARG A 1 96 ? -7.669 -6.473 18.117 1.00 85.50 96 ARG A C 1
ATOM 776 O O . ARG A 1 96 ? -6.569 -6.091 18.484 1.00 85.50 96 ARG A O 1
ATOM 783 N N . PHE A 1 97 ? -8.262 -6.040 17.008 1.00 81.94 97 PHE A N 1
ATOM 784 C CA . PHE A 1 97 ? -7.704 -5.038 16.104 1.00 81.94 97 PHE A CA 1
ATOM 785 C C . PHE A 1 97 ? -8.436 -3.713 16.330 1.00 81.94 97 PHE A C 1
ATOM 787 O O . PHE A 1 97 ? -9.342 -3.349 15.582 1.00 81.94 97 PHE A O 1
ATOM 794 N N . HIS A 1 98 ? -8.080 -3.023 17.415 1.00 81.69 98 HIS A N 1
ATOM 795 C CA . HIS A 1 98 ? -8.728 -1.768 17.818 1.00 81.69 98 HIS A CA 1
ATOM 796 C C . HIS A 1 98 ? -8.282 -0.556 16.988 1.00 81.69 98 HIS A C 1
ATOM 798 O O . HIS A 1 98 ? -8.846 0.524 17.146 1.00 81.69 98 HIS A O 1
ATOM 804 N N . MET A 1 99 ? -7.290 -0.723 16.109 1.00 89.44 99 MET A N 1
ATOM 805 C CA . MET A 1 99 ? -6.783 0.363 15.279 1.00 89.44 99 MET A CA 1
ATOM 806 C C . MET A 1 99 ? -7.679 0.598 14.057 1.00 89.44 99 MET A C 1
ATOM 808 O O . MET A 1 99 ? -8.110 -0.330 13.350 1.00 89.44 99 MET A O 1
ATOM 812 N N . ILE A 1 100 ? -7.977 1.872 13.832 1.00 90.56 100 ILE A N 1
ATOM 813 C CA . ILE A 1 100 ? -8.681 2.384 12.663 1.00 90.56 100 ILE A CA 1
ATOM 814 C C . ILE A 1 100 ? -7.618 2.705 11.619 1.00 90.56 100 ILE A C 1
ATOM 816 O O . ILE A 1 100 ? -6.814 3.611 11.813 1.00 90.56 100 ILE A O 1
ATOM 820 N N . GLN A 1 101 ? -7.602 1.939 10.533 1.00 92.88 101 GLN A N 1
ATOM 821 C CA . GLN A 1 101 ? -6.673 2.179 9.439 1.00 92.88 101 GLN A CA 1
ATOM 822 C C . GLN A 1 101 ? -7.164 3.378 8.616 1.00 92.88 101 GLN A C 1
ATOM 824 O O . GLN A 1 101 ? -8.338 3.420 8.243 1.00 92.88 101 GLN A O 1
ATOM 829 N N . VAL A 1 102 ? -6.280 4.340 8.362 1.00 93.31 102 VAL A N 1
ATOM 830 C CA . VAL A 1 102 ? -6.566 5.570 7.614 1.00 93.31 102 VAL A CA 1
ATOM 831 C C . VAL A 1 102 ? -5.725 5.562 6.345 1.00 93.31 102 VAL A C 1
ATOM 833 O O . VAL A 1 102 ? -4.510 5.421 6.411 1.00 93.31 102 VAL A O 1
ATOM 836 N N . THR A 1 103 ? -6.369 5.699 5.190 1.00 92.00 103 THR A N 1
ATOM 837 C CA . THR A 1 103 ? -5.720 5.748 3.869 1.00 92.00 103 THR A CA 1
ATOM 838 C C . THR A 1 103 ? -5.983 7.106 3.209 1.00 92.00 103 THR A C 1
ATOM 840 O O . THR A 1 103 ? -6.803 7.888 3.694 1.00 92.00 103 THR A O 1
ATOM 843 N N . GLY A 1 104 ? -5.296 7.413 2.102 1.00 86.56 104 GLY A N 1
ATOM 844 C CA . GLY A 1 104 ? -5.534 8.654 1.346 1.00 86.56 104 GLY A CA 1
ATOM 845 C C . GLY A 1 104 ? -5.031 9.919 2.050 1.00 86.56 104 GLY A C 1
ATOM 846 O O . GLY A 1 104 ? -5.588 11.009 1.877 1.00 86.56 104 GLY A O 1
ATOM 847 N N . THR A 1 105 ? -4.003 9.776 2.882 1.00 89.69 105 THR A N 1
ATOM 848 C CA . THR A 1 105 ? -3.269 10.907 3.443 1.00 89.69 105 THR A CA 1
ATOM 849 C C . THR A 1 105 ? -2.121 11.302 2.515 1.00 89.69 105 THR A C 1
ATOM 851 O O . THR A 1 105 ? -1.749 10.562 1.603 1.00 89.69 105 THR A O 1
ATOM 854 N N . ASP A 1 106 ? -1.569 12.495 2.730 1.00 89.44 106 ASP A N 1
ATOM 855 C CA . ASP A 1 106 ? -0.447 13.004 1.933 1.00 89.44 106 ASP A CA 1
ATOM 856 C C . ASP A 1 106 ? 0.912 12.475 2.424 1.00 89.44 106 ASP A C 1
ATOM 858 O O . ASP A 1 106 ? 1.950 12.770 1.827 1.00 89.44 106 ASP A O 1
ATOM 862 N N . HIS A 1 107 ? 0.909 11.687 3.503 1.00 90.50 107 HIS A N 1
ATOM 863 C CA . HIS A 1 107 ? 2.104 11.119 4.104 1.00 90.50 107 HIS A CA 1
ATOM 864 C C . HIS A 1 107 ? 2.680 10.028 3.189 1.00 90.50 107 HIS A C 1
ATOM 866 O O . HIS A 1 107 ? 2.010 9.050 2.850 1.00 90.50 107 HIS A O 1
ATOM 872 N N . GLN A 1 108 ? 3.931 10.213 2.764 1.00 92.75 108 GLN A N 1
ATOM 873 C CA . GLN A 1 108 ? 4.645 9.305 1.874 1.00 92.75 108 GLN A CA 1
ATOM 874 C C . GLN A 1 108 ? 5.774 8.574 2.591 1.00 92.75 108 GLN A C 1
ATOM 876 O O . GLN A 1 108 ? 6.570 9.204 3.285 1.00 92.75 108 GLN A O 1
ATOM 881 N N . SER A 1 109 ? 5.889 7.273 2.335 1.00 92.44 109 SER A N 1
ATOM 882 C CA . SER A 1 109 ? 7.067 6.500 2.723 1.00 92.44 109 SER A CA 1
ATOM 883 C C . SER A 1 109 ? 8.210 6.729 1.731 1.00 92.44 109 SER A C 1
ATOM 885 O O . SER A 1 109 ? 7.989 6.876 0.527 1.00 92.44 109 SER A O 1
ATOM 887 N N . GLN A 1 110 ? 9.439 6.746 2.248 1.00 91.25 110 GLN A N 1
ATOM 888 C CA . GLN A 1 110 ? 10.669 6.740 1.447 1.00 91.25 110 GLN A CA 1
ATOM 889 C C . GLN A 1 110 ? 11.160 5.314 1.148 1.00 91.25 110 GLN A C 1
ATOM 891 O O . GLN A 1 110 ? 12.180 5.153 0.482 1.00 91.25 110 GLN A O 1
ATOM 896 N N . HIS A 1 111 ? 10.463 4.286 1.647 1.00 93.44 111 HIS A N 1
ATOM 897 C CA . HIS A 1 111 ? 10.814 2.889 1.417 1.00 93.44 111 HIS A CA 1
ATOM 898 C C . HIS A 1 111 ? 10.687 2.530 -0.066 1.00 93.44 111 HIS A C 1
ATOM 900 O O . HIS A 1 111 ? 9.643 2.750 -0.693 1.00 93.44 111 HIS A O 1
ATOM 906 N N . ILE A 1 112 ? 11.756 1.957 -0.616 1.00 94.75 112 ILE A N 1
ATOM 907 C CA . ILE A 1 112 ? 11.804 1.384 -1.961 1.00 94.75 112 ILE A CA 1
ATOM 908 C C . ILE A 1 112 ? 12.070 -0.112 -1.773 1.00 94.75 112 ILE A C 1
ATOM 910 O O . ILE A 1 112 ? 13.024 -0.448 -1.073 1.00 94.75 112 ILE A O 1
ATOM 914 N N . PRO A 1 113 ? 11.254 -1.000 -2.362 1.00 94.75 113 PRO A N 1
ATOM 915 C CA . PRO A 1 113 ? 11.399 -2.429 -2.162 1.00 94.75 113 PRO A CA 1
ATOM 916 C C . PRO A 1 113 ? 12.694 -2.952 -2.779 1.00 94.75 113 PRO A C 1
ATOM 918 O O . PRO A 1 113 ? 13.048 -2.585 -3.901 1.00 94.75 113 PRO A O 1
ATOM 921 N N . ASP A 1 114 ? 13.333 -3.867 -2.057 1.00 92.88 114 ASP A N 1
ATOM 922 C CA . ASP A 1 114 ? 14.446 -4.693 -2.517 1.00 92.88 114 ASP A CA 1
ATOM 923 C C . ASP A 1 114 ? 13.983 -5.709 -3.570 1.00 92.88 114 ASP A C 1
ATOM 925 O O . ASP A 1 114 ? 14.720 -6.039 -4.502 1.00 92.88 114 ASP A O 1
ATOM 929 N N . PHE A 1 115 ? 12.758 -6.229 -3.435 1.00 92.69 115 PHE A N 1
ATOM 930 C CA . PHE A 1 115 ? 12.202 -7.175 -4.395 1.00 92.69 115 PHE A CA 1
ATOM 931 C C . PHE A 1 115 ? 11.588 -6.442 -5.587 1.00 92.69 115 PHE A C 1
ATOM 933 O O . PHE A 1 115 ? 10.665 -5.641 -5.428 1.00 92.69 115 PHE A O 1
ATOM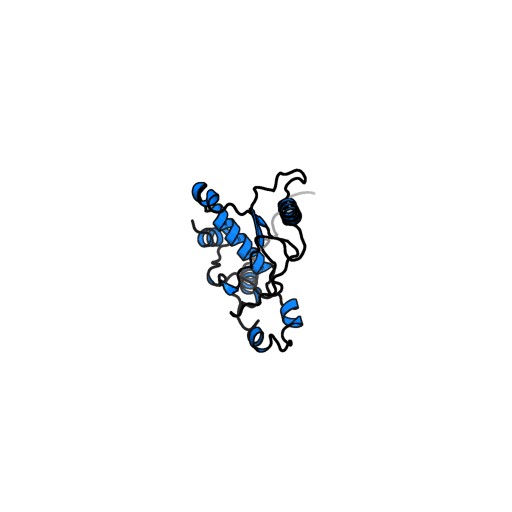 940 N N . THR A 1 116 ? 12.045 -6.764 -6.797 1.00 94.12 116 THR A N 1
ATOM 941 C CA . THR A 1 116 ? 11.580 -6.112 -8.024 1.00 94.12 116 THR A CA 1
ATOM 942 C C . THR A 1 116 ? 10.067 -6.294 -8.225 1.00 94.12 116 THR A C 1
ATOM 944 O O . THR A 1 116 ? 9.586 -7.428 -8.303 1.00 94.12 116 THR A O 1
ATOM 947 N N . PRO A 1 117 ? 9.286 -5.202 -8.317 1.00 94.88 117 PRO A N 1
ATOM 948 C CA . PRO A 1 117 ? 7.857 -5.276 -8.590 1.00 94.88 117 PRO A CA 1
ATOM 949 C C . PRO A 1 117 ? 7.571 -5.570 -10.071 1.00 94.88 117 PRO A C 1
ATOM 951 O O . PRO A 1 117 ? 8.370 -5.265 -10.959 1.00 94.88 117 PRO A O 1
ATOM 954 N N . TYR A 1 118 ? 6.385 -6.119 -10.344 1.00 95.25 118 TYR A N 1
ATOM 955 C CA . TYR A 1 118 ? 5.862 -6.250 -11.709 1.00 95.25 118 TYR A CA 1
ATOM 956 C C . TYR A 1 118 ? 5.687 -4.888 -12.385 1.00 95.25 118 TYR A C 1
ATOM 958 O O . TYR A 1 118 ? 5.459 -3.882 -11.714 1.00 95.25 118 TYR A O 1
ATOM 966 N N . THR A 1 119 ? 5.726 -4.852 -13.716 1.00 94.75 119 THR A N 1
ATOM 967 C CA . THR A 1 119 ? 5.690 -3.589 -14.470 1.00 94.75 119 THR A CA 1
ATOM 968 C C . THR A 1 119 ? 4.445 -2.748 -14.171 1.00 94.75 119 THR A C 1
ATOM 970 O O . THR A 1 119 ? 4.575 -1.560 -13.878 1.00 94.75 119 THR A O 1
ATOM 973 N N . PHE A 1 120 ? 3.247 -3.340 -14.138 1.00 95.19 120 PHE A N 1
ATOM 974 C CA . PHE A 1 120 ? 2.014 -2.608 -13.808 1.00 95.19 120 PHE A CA 1
ATOM 975 C C . PHE A 1 120 ? 1.961 -2.073 -12.369 1.00 95.19 120 PHE A C 1
ATOM 977 O O . PHE A 1 120 ? 1.188 -1.162 -12.059 1.00 95.19 120 PHE A O 1
ATOM 984 N N . SER A 1 121 ? 2.765 -2.647 -11.474 1.00 96.19 121 SER A N 1
ATOM 985 C CA . SER A 1 121 ? 2.844 -2.244 -10.071 1.00 96.19 121 SER A CA 1
ATOM 986 C C . SER A 1 121 ? 3.659 -0.967 -9.872 1.00 96.19 121 SER A C 1
ATOM 988 O O . SER A 1 121 ? 3.621 -0.388 -8.786 1.00 96.19 121 SER A O 1
ATOM 990 N N . ILE A 1 122 ? 4.388 -0.521 -10.897 1.00 96.56 122 ILE A N 1
ATOM 991 C CA . ILE A 1 122 ? 5.307 0.613 -10.830 1.00 96.56 122 ILE A CA 1
ATOM 992 C C . ILE A 1 122 ? 4.606 1.896 -11.283 1.00 96.56 122 ILE A C 1
ATOM 994 O O . ILE A 1 122 ? 3.948 1.952 -12.321 1.00 96.56 122 ILE A O 1
ATOM 998 N N . ASN A 1 123 ? 4.808 2.969 -10.527 1.00 96.44 123 ASN A N 1
ATOM 999 C CA . ASN A 1 123 ? 4.602 4.325 -11.006 1.00 96.44 123 ASN A CA 1
ATOM 1000 C C . ASN A 1 123 ? 5.751 4.693 -11.958 1.00 96.44 123 ASN A C 1
ATOM 1002 O O . ASN A 1 123 ? 6.856 5.032 -11.526 1.00 96.44 123 ASN A O 1
ATOM 1006 N N . ILE A 1 124 ? 5.489 4.610 -13.262 1.00 93.69 124 ILE A N 1
ATOM 1007 C CA . ILE A 1 124 ? 6.498 4.849 -14.301 1.00 93.69 124 ILE A CA 1
ATOM 1008 C C . ILE A 1 124 ? 7.063 6.272 -14.239 1.00 93.69 124 ILE A C 1
ATOM 1010 O O . ILE A 1 124 ? 8.261 6.449 -14.432 1.00 93.69 124 ILE A O 1
ATOM 1014 N N . GLU A 1 125 ? 6.254 7.280 -13.906 1.00 95.88 125 GLU A N 1
ATOM 1015 C CA . GLU A 1 125 ? 6.744 8.660 -13.779 1.00 95.88 125 GLU A CA 1
ATOM 1016 C C . GLU A 1 125 ? 7.783 8.777 -12.659 1.00 95.88 125 GLU A C 1
ATOM 1018 O O . GLU A 1 125 ? 8.826 9.415 -12.824 1.00 95.88 125 GLU A O 1
ATOM 1023 N N . TRP A 1 126 ? 7.530 8.104 -11.533 1.00 96.00 126 TRP A N 1
ATOM 1024 C CA . TRP A 1 126 ? 8.487 8.035 -10.437 1.00 96.00 126 TRP A CA 1
ATOM 1025 C C . TRP A 1 126 ? 9.754 7.275 -10.846 1.00 96.00 126 TRP A C 1
ATOM 1027 O O . TRP A 1 126 ? 10.855 7.754 -10.572 1.00 96.00 126 TRP A O 1
ATOM 1037 N N . LEU A 1 127 ? 9.629 6.132 -11.531 1.00 95.44 127 LEU A N 1
ATOM 1038 C CA . LEU A 1 127 ? 10.789 5.357 -11.982 1.00 95.44 127 LEU A CA 1
ATOM 1039 C C . LEU A 1 127 ? 11.673 6.180 -12.927 1.00 95.44 127 LEU A C 1
ATOM 1041 O O . LEU A 1 127 ? 12.880 6.269 -12.715 1.00 95.44 127 LEU A O 1
ATOM 1045 N N . GLU A 1 128 ? 11.088 6.835 -13.929 1.00 94.50 128 GLU A N 1
ATOM 1046 C CA . GLU A 1 128 ? 11.825 7.660 -14.890 1.00 94.50 128 GLU A CA 1
ATOM 1047 C C . GLU A 1 128 ? 12.589 8.807 -14.214 1.00 94.50 128 GLU A C 1
ATOM 1049 O O . GLU A 1 128 ? 13.732 9.092 -14.580 1.00 94.50 128 GLU A O 1
ATOM 1054 N N . ALA A 1 129 ? 11.999 9.424 -13.186 1.00 94.88 129 ALA A N 1
ATOM 1055 C CA . ALA A 1 129 ? 12.632 10.497 -12.424 1.00 94.88 129 ALA A CA 1
ATOM 1056 C C . ALA A 1 129 ? 13.767 10.020 -11.492 1.00 94.88 129 ALA A C 1
ATOM 1058 O O . ALA A 1 129 ? 14.610 10.830 -11.096 1.00 94.88 129 ALA A O 1
ATOM 1059 N N . ASN A 1 130 ? 13.799 8.733 -11.121 1.00 94.50 130 ASN A N 1
ATOM 1060 C CA . ASN A 1 130 ? 14.702 8.212 -10.086 1.00 94.50 130 ASN A CA 1
ATOM 1061 C C . ASN A 1 130 ? 15.714 7.161 -10.577 1.00 94.50 130 ASN A C 1
ATOM 1063 O O . ASN A 1 130 ? 16.748 6.991 -9.933 1.00 94.50 130 ASN A O 1
ATOM 1067 N N . LYS A 1 131 ? 15.501 6.513 -11.731 1.00 92.19 131 LYS A N 1
ATOM 1068 C CA . LYS A 1 131 ? 16.339 5.400 -12.233 1.00 92.19 131 LYS A CA 1
ATOM 1069 C C . LYS A 1 131 ? 17.812 5.735 -12.492 1.00 92.19 131 LYS A C 1
ATOM 1071 O O . LYS A 1 131 ? 18.641 4.836 -12.563 1.00 92.19 131 LYS A O 1
ATOM 1076 N N . TYR A 1 132 ? 18.149 7.016 -12.639 1.00 91.50 132 TYR A N 1
ATOM 1077 C CA . TYR A 1 132 ? 19.529 7.477 -12.842 1.00 91.50 132 TYR A CA 1
ATOM 1078 C C . TYR A 1 132 ? 20.189 8.018 -11.572 1.00 91.50 132 TYR A C 1
ATOM 1080 O O . TYR A 1 132 ? 21.323 8.498 -11.625 1.00 91.50 132 TYR A O 1
ATOM 1088 N N . ARG A 1 133 ? 19.500 7.983 -10.427 1.00 92.81 133 ARG A N 1
ATOM 1089 C CA . ARG A 1 133 ? 20.109 8.374 -9.159 1.00 92.81 133 ARG A CA 1
ATOM 1090 C C . ARG A 1 133 ? 21.108 7.308 -8.730 1.00 92.81 133 ARG A C 1
ATOM 1092 O O . ARG A 1 133 ? 20.771 6.130 -8.673 1.00 92.81 133 ARG A O 1
ATOM 1099 N N . LEU A 1 134 ? 22.324 7.737 -8.391 1.00 91.12 134 LEU A N 1
ATOM 1100 C CA . LEU A 1 134 ? 23.416 6.840 -7.987 1.00 91.12 134 LEU A CA 1
ATOM 1101 C C . LEU A 1 134 ? 23.034 5.950 -6.795 1.00 91.12 134 LEU A C 1
ATOM 1103 O O . LEU A 1 134 ? 23.433 4.795 -6.747 1.00 91.12 134 LEU A O 1
ATOM 1107 N N . GLU A 1 135 ? 22.225 6.474 -5.872 1.00 91.06 135 GLU A N 1
ATOM 1108 C CA . GLU A 1 135 ? 21.704 5.756 -4.700 1.00 91.06 135 GLU A CA 1
ATOM 1109 C C . GLU A 1 135 ? 20.795 4.566 -5.046 1.00 91.06 135 GLU A C 1
ATOM 1111 O O . GLU A 1 135 ? 20.718 3.624 -4.264 1.00 91.06 135 GLU A O 1
ATOM 1116 N N . TYR A 1 136 ? 20.136 4.579 -6.209 1.00 90.06 136 TYR A N 1
ATOM 1117 C CA . TYR A 1 136 ? 19.137 3.575 -6.593 1.00 90.06 136 TYR A CA 1
ATOM 1118 C C . TYR A 1 136 ? 19.505 2.802 -7.861 1.00 90.06 136 TYR A C 1
ATOM 1120 O O . TYR A 1 136 ? 18.725 1.970 -8.317 1.00 90.06 136 TYR A O 1
ATOM 1128 N N . GLN A 1 137 ? 20.668 3.076 -8.458 1.00 87.06 137 GLN A N 1
ATOM 1129 C CA . GLN A 1 137 ? 21.013 2.576 -9.788 1.00 87.06 137 GLN A CA 1
ATOM 1130 C C . GLN A 1 137 ? 21.006 1.044 -9.866 1.00 87.06 137 GLN A C 1
ATOM 1132 O O . GLN A 1 137 ? 20.472 0.488 -10.824 1.00 87.06 137 GLN A O 1
ATOM 1137 N N . ASP A 1 138 ? 21.576 0.369 -8.867 1.00 88.19 138 ASP A N 1
ATOM 1138 C CA . ASP A 1 138 ? 21.600 -1.096 -8.826 1.00 88.19 138 ASP A CA 1
ATOM 1139 C C . ASP A 1 138 ? 20.214 -1.674 -8.513 1.00 88.19 138 ASP A C 1
ATOM 1141 O O . ASP A 1 138 ? 19.804 -2.655 -9.132 1.00 88.19 138 ASP A O 1
ATOM 1145 N N . LEU A 1 139 ? 19.470 -1.022 -7.615 1.00 91.56 139 LEU A N 1
ATOM 1146 C CA . LEU A 1 139 ? 18.144 -1.449 -7.168 1.00 91.56 139 LEU A CA 1
ATOM 1147 C C . LEU A 1 139 ? 17.095 -1.375 -8.288 1.00 91.56 139 LEU A C 1
ATOM 1149 O O . LEU A 1 139 ? 16.303 -2.294 -8.475 1.00 91.56 139 LEU A O 1
ATOM 1153 N N . LEU A 1 140 ? 17.101 -0.286 -9.060 1.00 94.69 140 LEU A N 1
ATOM 1154 C CA . LEU A 1 140 ? 16.093 -0.006 -10.087 1.00 94.69 140 LEU A CA 1
ATOM 1155 C C . LEU A 1 140 ? 16.446 -0.588 -11.460 1.00 94.69 140 LEU A C 1
ATOM 1157 O O . LEU A 1 140 ? 15.674 -0.443 -12.406 1.00 94.69 140 LEU A O 1
ATOM 1161 N N . LYS A 1 141 ? 17.600 -1.250 -11.599 1.00 90.50 141 LYS A N 1
ATOM 1162 C CA . LYS A 1 141 ? 18.098 -1.757 -12.885 1.00 90.50 141 LYS A CA 1
ATOM 1163 C C . LYS A 1 141 ? 17.146 -2.750 -13.557 1.00 90.50 141 LYS A C 1
ATOM 1165 O O . LYS A 1 141 ? 17.063 -2.782 -14.782 1.00 90.50 141 LYS A O 1
ATOM 1170 N N . GLU A 1 142 ? 16.469 -3.571 -12.760 1.00 90.00 142 GLU A N 1
ATOM 1171 C CA . GLU A 1 142 ? 15.570 -4.632 -13.238 1.00 90.00 142 GLU A CA 1
ATOM 1172 C C . GLU A 1 142 ? 14.092 -4.220 -13.225 1.00 90.00 142 GLU A C 1
ATOM 1174 O O . GLU A 1 142 ? 13.219 -4.972 -13.667 1.00 90.00 142 GLU A O 1
ATOM 1179 N N . TRP A 1 143 ? 13.790 -3.021 -12.728 1.00 93.94 143 TRP A N 1
ATOM 1180 C CA . TRP A 1 143 ? 12.423 -2.532 -12.647 1.00 93.94 143 TRP A CA 1
ATOM 1181 C C . TRP A 1 143 ? 11.855 -2.288 -14.047 1.00 93.94 143 TRP A C 1
ATOM 1183 O O . TRP A 1 143 ? 12.487 -1.661 -14.895 1.00 93.94 143 TRP A O 1
ATOM 1193 N N . GLY A 1 144 ? 10.647 -2.802 -14.290 1.00 89.50 144 GLY A N 1
ATOM 1194 C CA . GLY A 1 144 ? 9.995 -2.754 -15.603 1.00 89.50 144 GLY A CA 1
ATOM 1195 C C . GLY A 1 144 ? 10.411 -3.869 -16.573 1.00 89.50 144 GLY A C 1
ATOM 1196 O O . GLY A 1 144 ? 9.934 -3.892 -17.704 1.00 89.50 144 GLY A O 1
ATOM 1197 N N . ALA A 1 145 ? 11.285 -4.798 -16.163 1.00 88.50 145 ALA A N 1
ATOM 1198 C CA . ALA A 1 145 ? 11.655 -5.961 -16.980 1.00 88.50 145 ALA A CA 1
ATOM 1199 C C . ALA A 1 145 ? 10.707 -7.162 -16.801 1.00 88.50 145 ALA A C 1
ATOM 1201 O O . ALA A 1 145 ? 10.729 -8.095 -17.603 1.00 88.50 145 ALA A O 1
ATOM 1202 N N . TRP A 1 146 ? 9.893 -7.158 -15.743 1.00 88.56 146 TRP A N 1
ATOM 1203 C CA . TRP A 1 146 ? 8.997 -8.259 -15.402 1.00 88.56 146 TRP A CA 1
ATOM 1204 C C . TRP A 1 146 ? 7.638 -8.090 -16.072 1.00 88.56 146 TRP A C 1
ATOM 1206 O O . TRP A 1 146 ? 6.984 -7.058 -15.910 1.00 88.56 146 TRP A O 1
ATOM 1216 N N . GLU A 1 147 ? 7.192 -9.120 -16.788 1.00 90.62 147 GLU A N 1
ATOM 1217 C CA . GLU A 1 147 ? 5.842 -9.158 -17.349 1.00 90.62 147 GLU A CA 1
ATOM 1218 C C . GLU A 1 147 ? 4.769 -9.115 -16.261 1.00 90.62 147 GLU A C 1
ATOM 1220 O O . GLU A 1 147 ? 4.946 -9.658 -15.170 1.00 90.62 147 GLU A O 1
ATOM 1225 N N . ASP A 1 148 ? 3.618 -8.537 -16.597 1.00 92.31 148 ASP A N 1
ATOM 1226 C CA . ASP A 1 148 ? 2.479 -8.515 -15.690 1.00 92.31 148 ASP A CA 1
ATOM 1227 C C . ASP A 1 148 ? 1.926 -9.937 -15.466 1.00 92.31 148 ASP A C 1
ATOM 1229 O O . ASP A 1 148 ? 1.936 -10.760 -16.391 1.00 92.31 148 ASP A O 1
ATOM 1233 N N . PRO A 1 149 ? 1.430 -10.259 -14.261 1.00 92.19 149 PRO A N 1
ATOM 1234 C CA . PRO A 1 149 ? 0.721 -11.507 -14.011 1.00 92.19 149 PRO A CA 1
ATOM 1235 C C . PRO A 1 149 ? -0.638 -11.550 -14.713 1.00 92.19 149 PRO A C 1
ATOM 1237 O O . PRO A 1 149 ? -1.227 -10.522 -15.055 1.00 92.19 149 PRO A O 1
ATOM 1240 N N . GLU A 1 150 ? -1.151 -12.763 -14.903 1.00 91.75 150 GLU A N 1
ATOM 1241 C CA . GLU A 1 150 ? -2.429 -12.991 -15.576 1.00 91.75 150 GLU A CA 1
ATOM 1242 C C . GLU A 1 150 ? -3.580 -12.247 -14.882 1.00 91.75 150 GLU A C 1
ATOM 1244 O O . GLU A 1 150 ? -3.723 -12.290 -13.658 1.00 91.75 150 GLU A O 1
ATOM 1249 N N . GLY A 1 151 ? -4.410 -11.559 -15.670 1.00 90.31 151 GLY A N 1
ATOM 1250 C CA . GLY A 1 151 ? -5.540 -10.784 -15.159 1.00 90.31 151 GLY A CA 1
ATOM 1251 C C . GLY A 1 151 ? -5.202 -9.475 -14.429 1.00 90.31 151 GLY A C 1
ATOM 1252 O O . GLY A 1 151 ? -6.109 -8.837 -13.882 1.00 90.31 151 GLY A O 1
ATOM 1253 N N . PHE A 1 152 ? -3.945 -9.026 -14.474 1.00 92.31 152 PHE A N 1
ATOM 1254 C CA . PHE A 1 152 ? -3.506 -7.717 -13.978 1.00 92.31 152 PHE A CA 1
ATOM 1255 C C . PHE A 1 152 ? -2.835 -6.888 -15.076 1.00 92.31 152 PHE A C 1
ATOM 1257 O O . PHE A 1 152 ? -2.495 -7.406 -16.141 1.00 92.31 152 PHE A O 1
ATOM 1264 N N . GLY A 1 153 ? -2.687 -5.582 -14.832 1.00 89.44 153 GLY A N 1
ATOM 1265 C CA . GLY A 1 153 ? -1.927 -4.692 -15.704 1.00 89.44 153 GLY A CA 1
ATOM 1266 C C . GLY A 1 153 ? -2.361 -4.745 -17.168 1.00 89.44 153 GLY A C 1
ATOM 1267 O O . GLY A 1 153 ? -3.546 -4.606 -17.489 1.00 89.44 153 GLY A O 1
ATOM 1268 N N . LEU A 1 154 ? -1.393 -4.946 -18.063 1.00 81.38 154 LEU A N 1
ATOM 1269 C CA . LEU A 1 154 ? -1.625 -5.081 -19.500 1.00 81.38 154 LEU A CA 1
ATOM 1270 C C . LEU A 1 154 ? -2.343 -6.387 -19.863 1.00 81.38 154 LEU A C 1
ATOM 1272 O O . LEU A 1 154 ? -3.273 -6.341 -20.668 1.00 81.38 154 LEU A O 1
ATOM 1276 N N . LYS A 1 155 ? -2.018 -7.519 -19.220 1.00 81.31 155 LYS A N 1
ATOM 1277 C CA . LYS A 1 155 ? -2.656 -8.822 -19.514 1.00 81.31 155 LYS A CA 1
ATOM 1278 C C . LYS A 1 155 ? -4.161 -8.811 -19.248 1.00 81.31 155 LYS A C 1
ATOM 1280 O O . LYS A 1 155 ? -4.944 -9.410 -19.982 1.00 81.31 155 LYS A O 1
ATOM 1285 N N . LYS A 1 156 ? -4.604 -8.029 -18.259 1.00 84.19 156 LYS A N 1
ATOM 1286 C CA . LYS A 1 156 ? -6.032 -7.759 -18.030 1.00 84.19 156 LYS A CA 1
ATOM 1287 C C . LYS A 1 156 ? -6.711 -7.083 -19.224 1.00 84.19 156 LYS A C 1
ATOM 1289 O O . LYS A 1 156 ? -7.856 -7.408 -19.529 1.00 84.19 156 LYS A O 1
ATOM 1294 N N . ARG A 1 157 ? -6.039 -6.119 -19.862 1.00 81.25 157 ARG A N 1
ATOM 1295 C CA . ARG A 1 157 ? -6.583 -5.332 -20.984 1.00 81.25 157 ARG A CA 1
ATOM 1296 C C . ARG A 1 157 ? -6.633 -6.174 -22.255 1.00 81.25 157 ARG A C 1
ATOM 1298 O O . ARG A 1 157 ? -7.672 -6.230 -22.899 1.00 81.25 157 ARG A O 1
ATOM 1305 N N . GLU A 1 158 ? -5.573 -6.932 -22.526 1.00 71.56 158 GLU A N 1
ATOM 1306 C CA . GLU A 1 158 ? -5.499 -7.859 -23.664 1.00 71.56 158 GLU A CA 1
ATOM 1307 C C . GLU A 1 158 ? -6.620 -8.911 -23.635 1.00 71.56 158 GLU A C 1
ATOM 1309 O O . GLU A 1 158 ? -7.219 -9.230 -24.664 1.00 71.56 158 GLU A O 1
ATOM 1314 N N . HIS A 1 159 ? -6.964 -9.424 -22.450 1.00 64.81 159 HIS A N 1
ATOM 1315 C CA . HIS A 1 159 ? -8.090 -10.344 -22.293 1.00 64.81 159 HIS A CA 1
ATOM 1316 C C . HIS A 1 159 ? -9.464 -9.691 -22.494 1.00 64.81 159 HIS A C 1
ATOM 1318 O O . HIS A 1 159 ? -10.385 -10.374 -22.942 1.00 64.81 159 HIS A O 1
ATOM 1324 N N . GLN A 1 160 ? -9.619 -8.402 -22.182 1.00 67.88 160 GLN A N 1
ATOM 1325 C CA . GLN A 1 160 ? -10.868 -7.667 -22.411 1.00 67.88 160 GLN A CA 1
ATOM 1326 C C . GLN A 1 160 ? -11.062 -7.334 -23.894 1.00 67.88 160 GLN A C 1
ATOM 1328 O O . GLN A 1 160 ? -12.162 -7.513 -24.417 1.00 67.88 160 GLN A O 1
ATOM 1333 N N . ASP A 1 161 ? -9.990 -6.947 -24.585 1.00 65.06 161 ASP A N 1
ATOM 1334 C CA . ASP A 1 161 ? -10.027 -6.613 -26.012 1.00 65.06 161 ASP A CA 1
ATOM 1335 C C . ASP A 1 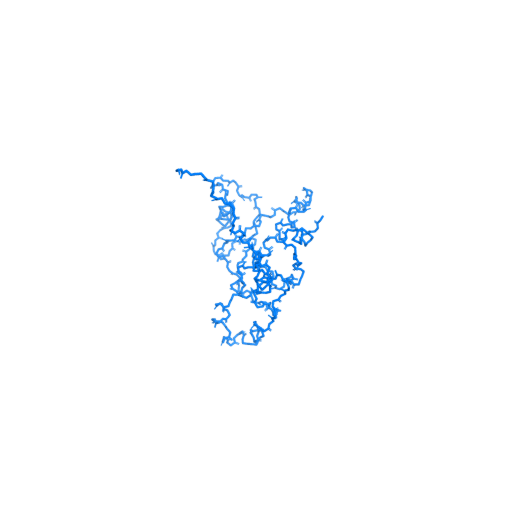161 ? -10.263 -7.856 -26.889 1.00 65.06 161 ASP A C 1
ATOM 1337 O O . ASP A 1 161 ? -10.972 -7.793 -27.892 1.00 65.06 161 ASP A O 1
ATOM 1341 N N . ASN A 1 162 ? -9.775 -9.027 -26.466 1.00 60.03 162 ASN A N 1
ATOM 1342 C CA . ASN A 1 162 ? -10.042 -10.300 -27.145 1.00 60.03 162 ASN A CA 1
ATOM 1343 C C . ASN A 1 162 ? -11.464 -10.861 -26.909 1.00 60.03 162 ASN A C 1
ATOM 1345 O O . ASN A 1 162 ? -11.813 -11.885 -27.499 1.00 60.03 162 ASN A O 1
ATOM 1349 N N . GLN A 1 163 ? -12.291 -10.232 -26.061 1.00 58.50 163 GLN A N 1
ATOM 1350 C CA . GLN A 1 163 ? -13.633 -10.719 -25.693 1.00 58.50 163 GLN A CA 1
ATOM 1351 C C . GLN A 1 163 ? -14.817 -9.908 -26.274 1.00 58.50 163 GLN A C 1
ATOM 1353 O O . GLN A 1 163 ? -15.964 -10.205 -25.939 1.00 58.50 163 GLN A O 1
ATOM 1358 N N . GLY A 1 164 ? -14.606 -8.952 -27.192 1.00 45.72 164 GLY A N 1
ATOM 1359 C CA . GLY A 1 164 ? -15.697 -8.269 -27.918 1.00 45.72 164 GLY A CA 1
ATOM 1360 C C . GLY A 1 164 ? -15.391 -8.100 -29.410 1.00 45.72 164 GLY A C 1
ATOM 1361 O O . GLY A 1 164 ? -14.506 -7.345 -29.780 1.00 45.72 164 GLY A O 1
ATOM 1362 N N . THR A 1 165 ? -16.099 -8.742 -30.344 1.00 38.81 165 THR A N 1
ATOM 1363 C CA . THR A 1 165 ? -17.514 -8.459 -30.650 1.00 38.81 165 THR A CA 1
ATOM 1364 C C . THR A 1 165 ? -18.207 -9.697 -31.252 1.00 38.81 165 THR A C 1
ATOM 1366 O O . THR A 1 165 ? -17.677 -10.272 -32.203 1.00 38.81 165 THR A O 1
ATOM 1369 N N . PRO A 1 166 ? -19.409 -10.105 -30.796 1.00 46.16 166 PRO A N 1
ATOM 1370 C CA . PRO A 1 166 ? -20.280 -10.929 -31.622 1.00 46.16 166 PRO A CA 1
ATOM 1371 C C . PRO A 1 166 ? -20.863 -10.038 -32.725 1.00 46.16 166 PRO A C 1
ATOM 1373 O O . PRO A 1 166 ? -21.529 -9.043 -32.436 1.00 46.16 166 PRO A O 1
ATOM 1376 N N . ASN A 1 167 ? -20.586 -10.378 -33.985 1.00 43.78 167 ASN A N 1
ATOM 1377 C CA . ASN A 1 167 ? -21.243 -9.774 -35.140 1.00 43.78 167 ASN A CA 1
ATOM 1378 C C . ASN A 1 167 ? -22.755 -10.007 -35.021 1.00 43.78 167 ASN A C 1
ATOM 1380 O O . ASN A 1 167 ? -23.232 -11.115 -35.255 1.00 43.78 167 ASN A O 1
ATOM 1384 N N . ASN A 1 168 ? -23.507 -8.970 -34.658 1.00 43.50 168 ASN A N 1
ATOM 1385 C CA . ASN A 1 168 ? -24.942 -8.946 -34.902 1.00 43.50 168 ASN A CA 1
ATOM 1386 C C . ASN A 1 168 ? -25.138 -8.691 -36.401 1.00 43.50 168 ASN A C 1
ATOM 1388 O O . ASN A 1 168 ? -25.069 -7.548 -36.852 1.00 43.50 168 ASN A O 1
ATOM 1392 N N . GLU A 1 169 ? -25.348 -9.763 -37.166 1.00 45.19 169 GLU A N 1
ATOM 1393 C CA . GLU A 1 169 ? -26.025 -9.687 -38.460 1.00 45.19 169 GLU A CA 1
ATOM 1394 C C . GLU A 1 169 ? -27.388 -9.027 -38.234 1.00 45.19 169 GLU A C 1
ATOM 1396 O O . GLU A 1 169 ? -28.267 -9.572 -37.564 1.00 45.19 169 GLU A O 1
ATOM 1401 N N . VAL A 1 170 ? -27.540 -7.811 -38.750 1.00 47.19 170 VAL A N 1
ATOM 1402 C CA . VAL A 1 170 ? -28.843 -7.165 -38.853 1.00 47.19 170 VAL A CA 1
ATOM 1403 C C . VAL A 1 170 ? -29.462 -7.675 -40.147 1.00 47.19 170 VAL A C 1
ATOM 1405 O O . VAL A 1 170 ? -29.099 -7.233 -41.235 1.00 47.19 170 VAL A O 1
ATOM 1408 N N . ASP A 1 171 ? -30.365 -8.642 -40.016 1.00 44.31 171 ASP A N 1
ATOM 1409 C CA . ASP A 1 171 ? -31.260 -9.086 -41.082 1.00 44.31 171 ASP A CA 1
ATOM 1410 C C . ASP A 1 171 ? -32.276 -7.956 -41.356 1.00 44.31 171 ASP A C 1
ATOM 1412 O O . ASP A 1 171 ? -33.382 -7.905 -40.812 1.00 44.31 171 ASP A O 1
ATOM 1416 N N . GLU A 1 172 ? -31.877 -6.971 -42.161 1.00 50.66 172 GLU A N 1
ATOM 1417 C CA . GLU A 1 172 ? -32.808 -6.026 -42.775 1.00 50.66 172 GLU A CA 1
ATOM 1418 C C . GLU A 1 172 ? -33.501 -6.733 -43.940 1.00 50.66 172 GLU A C 1
ATOM 1420 O O . GLU A 1 172 ? -32.919 -6.823 -45.015 1.00 50.66 172 GLU A O 1
ATOM 1425 N N . ASN A 1 173 ? -34.724 -7.240 -43.737 1.00 49.12 173 ASN A N 1
ATOM 1426 C CA . ASN A 1 173 ? -35.796 -7.254 -44.749 1.00 49.12 173 ASN A CA 1
ATOM 1427 C C . ASN A 1 173 ? -37.088 -7.887 -44.207 1.00 49.12 173 ASN A C 1
ATOM 1429 O O . ASN A 1 173 ? -37.471 -8.984 -44.609 1.00 49.12 173 ASN A O 1
ATOM 1433 N N . ASN A 1 174 ? -37.824 -7.176 -43.346 1.00 47.75 174 ASN A N 1
ATOM 1434 C CA . ASN A 1 174 ? -39.279 -7.350 -43.307 1.00 47.75 174 ASN A CA 1
ATOM 1435 C C . ASN A 1 174 ? -39.990 -6.136 -42.691 1.00 47.75 174 ASN A C 1
ATOM 1437 O O . ASN A 1 174 ? -40.070 -6.033 -41.472 1.00 47.75 174 ASN A O 1
ATOM 1441 N N . ALA A 1 175 ? -40.485 -5.222 -43.533 1.00 46.53 175 ALA A N 1
ATOM 1442 C CA . ALA A 1 175 ? -41.699 -4.424 -43.295 1.00 46.53 175 ALA A CA 1
ATOM 1443 C C . ALA A 1 175 ? -41.874 -3.363 -44.396 1.00 46.53 175 ALA A C 1
ATOM 1445 O O . ALA A 1 175 ? -41.344 -2.258 -44.298 1.00 46.53 175 ALA A O 1
ATOM 1446 N N . ARG A 1 176 ? -42.683 -3.667 -45.414 1.00 43.41 176 ARG A N 1
ATOM 1447 C CA . ARG A 1 176 ? -43.519 -2.655 -46.078 1.00 43.41 176 ARG A CA 1
ATOM 1448 C C . ARG A 1 176 ? -44.870 -3.276 -46.407 1.00 43.41 176 ARG A C 1
ATOM 1450 O O . ARG A 1 176 ? -45.067 -3.833 -47.481 1.00 43.41 176 ARG A O 1
ATOM 1457 N N . GLU A 1 177 ? -45.777 -3.177 -45.444 1.00 50.28 177 GLU A N 1
ATOM 1458 C CA . GLU A 1 177 ? -47.212 -3.182 -45.703 1.00 50.28 177 GLU A CA 1
ATOM 1459 C C . GLU A 1 177 ? -47.671 -1.760 -46.067 1.00 50.28 177 GLU A C 1
ATOM 1461 O O . GLU A 1 177 ? -47.207 -0.783 -45.484 1.00 50.28 177 GLU A O 1
ATOM 1466 N N . THR A 1 178 ? -48.600 -1.715 -47.028 1.00 44.25 178 THR A N 1
ATOM 1467 C CA . THR A 1 178 ? -49.745 -0.791 -47.150 1.00 44.25 178 THR A CA 1
ATOM 1468 C C . THR A 1 178 ? -49.505 0.720 -47.211 1.00 44.25 178 THR A C 1
ATOM 1470 O O . THR A 1 178 ? -49.184 1.337 -46.206 1.00 44.25 178 THR A O 1
ATOM 1473 N N . GLU A 1 179 ? -49.815 1.319 -48.369 1.00 44.69 179 GLU A N 1
ATOM 1474 C CA . GLU A 1 179 ? -50.843 2.371 -48.547 1.00 44.69 179 GLU A CA 1
ATOM 1475 C C . GLU A 1 179 ? -50.867 2.846 -50.019 1.00 44.69 179 GLU A C 1
ATOM 1477 O O . GLU A 1 179 ? -49.813 3.146 -50.583 1.00 44.69 179 GLU A O 1
ATOM 1482 N N . GLY A 1 180 ? -52.062 2.917 -50.631 1.00 38.19 180 GLY A N 1
ATOM 1483 C CA . GLY A 1 180 ? -52.317 3.557 -51.935 1.00 38.19 180 GLY A CA 1
ATOM 1484 C C . GLY A 1 180 ? -53.103 2.722 -52.933 1.00 38.19 180 GLY A C 1
ATOM 1485 O O . GLY A 1 180 ? -52.457 2.195 -53.863 1.00 38.19 180 GLY A O 1
#

Organism: NCBI:txid48587